Protein AF-A0A938HQU6-F1 (afdb_monomer_lite)

Radius of gyration: 20.55 Å; chains: 1; bounding box: 45×18×56 Å

Secondary structure (DSSP, 8-state):
--HHHHHHHHHHHHHHHHHHHHHHS---PEEPEEETTEEE---EESSSEESSSEE--TTS--

Foldseek 3Di:
DDPVVVVVVVVVVVVVVVVCCVVPNDDDADEFDDDPQATDDDWDDDVATPVPHYDYDPPGHD

Sequence (62 aa):
MDPGEIAVISGGIALIAALAWFFFGPKKAAAALSTGDAQEVRVTVKGGYSPDLIRVRQGVPL

Structure (mmCIF, N/CA/C/O backbone):
data_AF-A0A938HQU6-F1
#
_entry.id   AF-A0A938HQU6-F1
#
loop_
_atom_site.group_PDB
_atom_site.id
_atom_site.type_symbol
_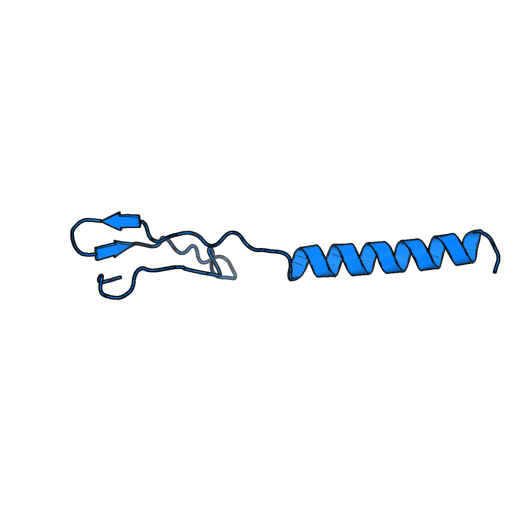atom_site.label_atom_id
_atom_site.label_alt_id
_atom_site.label_comp_id
_atom_site.label_asym_id
_atom_site.label_entity_id
_atom_site.label_seq_id
_at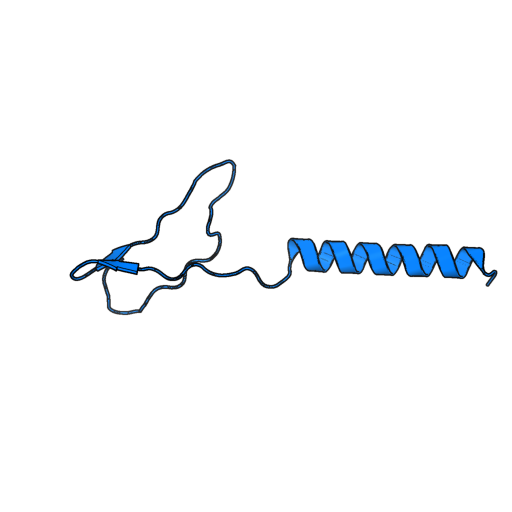om_site.pdbx_PDB_ins_code
_atom_site.Cartn_x
_atom_site.Cartn_y
_atom_site.Cartn_z
_atom_site.occupancy
_atom_site.B_iso_or_equiv
_atom_site.auth_seq_id
_atom_site.auth_comp_id
_atom_site.auth_asym_id
_atom_site.auth_atom_id
_atom_site.pdbx_PDB_model_num
ATOM 1 N N . MET A 1 1 ? 15.658 2.103 -33.086 1.00 68.00 1 MET A N 1
ATOM 2 C CA . MET A 1 1 ? 15.866 1.951 -31.640 1.00 68.00 1 MET A CA 1
ATOM 3 C C . MET A 1 1 ? 17.001 0.986 -31.456 1.00 68.00 1 MET A C 1
ATOM 5 O O . MET A 1 1 ? 16.944 -0.101 -32.028 1.00 68.00 1 MET A O 1
ATOM 9 N N . ASP A 1 2 ? 18.049 1.407 -30.766 1.00 95.12 2 ASP A N 1
ATOM 10 C CA . ASP A 1 2 ? 19.154 0.509 -30.452 1.00 95.12 2 ASP A CA 1
ATOM 11 C C . ASP A 1 2 ? 18.778 -0.437 -29.286 1.00 95.12 2 ASP A C 1
ATOM 13 O O . ASP A 1 2 ? 17.817 -0.180 -28.551 1.00 95.12 2 ASP A O 1
ATOM 17 N N . PRO A 1 3 ? 19.478 -1.573 -29.115 1.00 95.38 3 PRO A N 1
ATOM 18 C CA . PRO A 1 3 ? 19.180 -2.507 -28.028 1.00 95.38 3 PRO A CA 1
ATOM 19 C C . PRO A 1 3 ? 19.289 -1.889 -26.624 1.00 95.38 3 PRO A C 1
ATOM 21 O O . PRO A 1 3 ? 18.603 -2.336 -25.705 1.00 95.38 3 PRO A O 1
ATOM 24 N N . GLY A 1 4 ? 20.130 -0.866 -26.451 1.00 96.44 4 GLY A N 1
ATOM 25 C CA . GLY A 1 4 ? 20.300 -0.145 -25.194 1.00 96.44 4 GLY A CA 1
ATOM 26 C C . GLY A 1 4 ? 19.090 0.726 -24.860 1.00 96.44 4 GLY A C 1
ATOM 27 O O . GLY A 1 4 ? 18.577 0.650 -23.747 1.00 96.44 4 GLY A O 1
ATOM 28 N N . GLU A 1 5 ? 18.572 1.483 -25.825 1.00 96.00 5 GLU A N 1
ATOM 29 C CA . GLU A 1 5 ? 17.345 2.278 -25.697 1.00 96.00 5 GLU A CA 1
ATOM 30 C C . GLU A 1 5 ? 16.162 1.403 -25.275 1.00 96.00 5 GLU A C 1
ATOM 32 O O . GLU A 1 5 ? 15.427 1.741 -24.344 1.00 96.00 5 GLU A O 1
ATOM 37 N N . ILE A 1 6 ? 16.008 0.240 -25.915 1.00 97.19 6 ILE A N 1
ATOM 38 C CA . ILE A 1 6 ? 14.942 -0.716 -25.589 1.00 97.19 6 ILE A CA 1
ATOM 39 C C . ILE A 1 6 ? 15.102 -1.224 -24.148 1.00 97.19 6 ILE A C 1
ATOM 41 O O . ILE A 1 6 ? 14.128 -1.267 -23.388 1.00 97.19 6 ILE A O 1
ATOM 45 N N . ALA A 1 7 ? 16.326 -1.567 -23.740 1.00 97.38 7 ALA A N 1
ATOM 46 C CA . ALA A 1 7 ? 16.609 -2.030 -22.386 1.00 97.38 7 ALA A CA 1
ATOM 47 C C . ALA A 1 7 ? 16.296 -0.954 -21.330 1.00 97.38 7 ALA A C 1
ATOM 49 O O . ALA A 1 7 ? 15.632 -1.247 -20.336 1.00 97.38 7 ALA A O 1
ATOM 50 N N . VAL A 1 8 ? 16.692 0.300 -21.563 1.00 97.88 8 VAL A N 1
ATOM 51 C CA . VAL A 1 8 ? 16.451 1.413 -20.630 1.00 97.88 8 VAL A CA 1
ATOM 52 C C . VAL A 1 8 ? 14.958 1.699 -20.477 1.00 97.88 8 VAL A C 1
ATOM 54 O O . VAL A 1 8 ? 14.461 1.791 -19.353 1.00 97.88 8 VAL A O 1
ATOM 57 N N . ILE A 1 9 ? 14.221 1.790 -21.588 1.00 98.19 9 ILE A N 1
ATOM 58 C CA . ILE A 1 9 ? 12.776 2.057 -21.557 1.00 98.19 9 ILE A CA 1
ATOM 59 C C . ILE A 1 9 ? 12.038 0.922 -20.842 1.00 98.19 9 ILE A C 1
ATOM 61 O O . ILE A 1 9 ? 11.217 1.175 -19.959 1.00 98.19 9 ILE A O 1
ATOM 65 N N . SER A 1 10 ? 12.349 -0.332 -21.184 1.00 98.06 10 SER A N 1
ATOM 66 C CA . SER A 1 10 ? 11.702 -1.491 -20.562 1.00 98.06 10 SER A CA 1
ATOM 67 C C . SER A 1 10 ? 11.987 -1.575 -19.058 1.00 98.06 10 SER A C 1
ATOM 69 O O . SER A 1 10 ? 11.069 -1.822 -18.273 1.00 98.06 10 SER A O 1
ATOM 71 N N . GLY A 1 11 ? 13.220 -1.272 -18.638 1.00 98.56 11 GLY A N 1
ATOM 72 C CA . GLY A 1 11 ? 13.602 -1.201 -17.230 1.00 98.56 11 GLY A CA 1
ATOM 73 C C . GLY A 1 11 ? 12.857 -0.101 -16.474 1.00 98.56 11 GLY A C 1
ATOM 74 O O . GLY A 1 11 ? 12.359 -0.337 -15.373 1.00 98.56 11 GLY A O 1
ATOM 75 N N . GLY A 1 12 ? 12.706 1.077 -17.085 1.00 98.44 12 GLY A N 1
ATOM 76 C CA . GLY A 1 12 ? 11.934 2.180 -16.512 1.00 98.44 12 GLY A CA 1
ATOM 77 C C . GLY A 1 12 ? 10.468 1.809 -16.285 1.00 98.44 12 GLY A C 1
ATOM 78 O O . GLY A 1 12 ? 9.944 1.997 -15.187 1.00 98.44 12 GLY A O 1
ATOM 79 N N . ILE A 1 13 ? 9.820 1.213 -17.289 1.00 98.62 13 ILE A N 1
ATOM 80 C CA . ILE A 1 13 ? 8.426 0.752 -17.189 1.00 98.62 13 ILE A CA 1
ATOM 81 C C . ILE A 1 13 ? 8.280 -0.307 -16.091 1.00 98.62 13 ILE A C 1
ATOM 83 O O . ILE A 1 13 ? 7.357 -0.225 -15.279 1.00 98.62 13 ILE A O 1
ATOM 87 N N . ALA A 1 14 ? 9.202 -1.271 -16.026 1.00 98.38 14 ALA A N 1
ATOM 88 C CA . ALA A 1 14 ? 9.185 -2.310 -15.003 1.00 98.38 14 ALA A CA 1
ATOM 89 C C . ALA A 1 14 ? 9.309 -1.725 -13.586 1.00 98.38 14 ALA A C 1
ATOM 91 O O . ALA A 1 14 ? 8.564 -2.124 -12.690 1.00 98.38 14 ALA A O 1
ATOM 92 N N . LEU A 1 15 ? 10.194 -0.743 -13.385 1.00 98.50 15 LEU A N 1
ATOM 93 C CA . LEU A 1 15 ? 10.375 -0.094 -12.087 1.00 98.50 15 LEU A CA 1
ATOM 94 C C . LEU A 1 15 ? 9.144 0.726 -11.679 1.00 98.50 15 LEU A C 1
ATOM 96 O O . LEU A 1 15 ? 8.716 0.658 -10.528 1.00 98.50 15 LEU A O 1
ATOM 100 N N . ILE A 1 16 ? 8.537 1.454 -12.620 1.00 98.38 16 ILE A N 1
ATOM 101 C CA . ILE A 1 16 ? 7.291 2.195 -12.380 1.00 98.38 16 ILE A CA 1
ATOM 102 C C . ILE A 1 16 ? 6.174 1.233 -11.965 1.00 98.38 16 ILE A C 1
ATOM 104 O O . ILE A 1 16 ? 5.496 1.479 -10.969 1.00 98.38 16 ILE A O 1
ATOM 108 N N . ALA A 1 17 ? 6.007 0.118 -12.680 1.00 97.69 17 ALA A N 1
ATOM 109 C CA . ALA A 1 17 ? 5.009 -0.894 -12.344 1.00 97.69 17 ALA A CA 1
ATOM 110 C C . ALA A 1 17 ? 5.268 -1.518 -10.961 1.00 97.69 17 ALA A C 1
ATOM 112 O O . ALA A 1 17 ? 4.333 -1.687 -10.178 1.00 97.69 17 ALA A O 1
ATOM 113 N N . ALA A 1 18 ? 6.532 -1.801 -10.629 1.00 97.12 18 ALA A N 1
ATOM 114 C CA . ALA A 1 18 ? 6.918 -2.329 -9.324 1.00 97.12 18 ALA A CA 1
ATOM 115 C C . ALA A 1 18 ? 6.599 -1.348 -8.185 1.00 97.12 18 ALA A C 1
ATOM 117 O O . ALA A 1 18 ? 6.043 -1.754 -7.166 1.00 97.12 18 ALA A O 1
ATOM 118 N N . LEU A 1 19 ? 6.889 -0.057 -8.364 1.00 97.12 19 LEU A N 1
ATOM 119 C CA . LEU A 1 19 ? 6.552 0.975 -7.381 1.00 97.12 19 LEU A CA 1
ATOM 120 C C . LEU A 1 19 ? 5.038 1.151 -7.251 1.00 97.12 19 LEU A C 1
ATOM 122 O O . LEU A 1 19 ? 4.522 1.171 -6.135 1.00 97.12 19 LEU A O 1
ATOM 126 N N . ALA A 1 20 ? 4.310 1.213 -8.366 1.00 95.94 20 ALA A N 1
ATOM 127 C CA . ALA A 1 20 ? 2.853 1.295 -8.345 1.00 95.94 20 ALA A CA 1
ATOM 128 C C . ALA A 1 20 ? 2.241 0.109 -7.580 1.00 95.94 20 ALA A C 1
ATOM 130 O O . A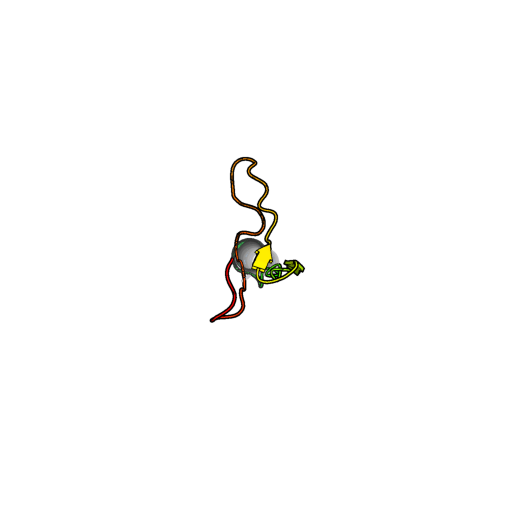LA A 1 20 ? 1.379 0.304 -6.725 1.00 95.94 20 ALA A O 1
ATOM 131 N N . TRP A 1 21 ? 2.738 -1.108 -7.810 1.00 93.88 21 TRP A N 1
ATOM 132 C CA . TRP A 1 21 ? 2.318 -2.289 -7.059 1.00 93.88 21 TRP A CA 1
ATOM 133 C C . TRP A 1 21 ? 2.702 -2.220 -5.577 1.00 93.88 21 TRP A C 1
ATOM 135 O O . TRP A 1 21 ? 1.902 -2.578 -4.719 1.00 93.88 21 TRP A O 1
ATOM 145 N N . PHE A 1 22 ? 3.905 -1.751 -5.245 1.00 88.50 22 PHE A N 1
ATOM 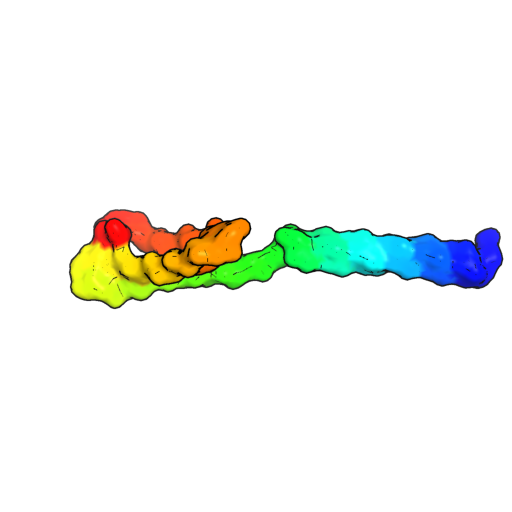146 C CA . PHE A 1 22 ? 4.352 -1.631 -3.856 1.00 88.50 22 PHE A CA 1
ATOM 147 C C . PHE A 1 22 ? 3.473 -0.669 -3.041 1.00 88.50 22 PHE A C 1
ATOM 149 O O . PHE A 1 22 ? 3.123 -0.971 -1.901 1.00 88.50 22 PHE A O 1
ATOM 156 N N . PHE A 1 23 ? 3.081 0.466 -3.625 1.00 87.69 23 PHE A N 1
ATOM 157 C CA . PHE A 1 23 ? 2.270 1.472 -2.933 1.00 87.69 23 PHE A CA 1
ATOM 158 C C . PHE A 1 23 ? 0.766 1.177 -2.962 1.00 87.69 23 PHE A C 1
ATOM 160 O O . PHE A 1 23 ? 0.083 1.386 -1.956 1.00 87.69 23 PHE A O 1
ATOM 167 N N . PHE A 1 24 ? 0.251 0.699 -4.096 1.00 87.25 24 PHE A N 1
ATOM 168 C CA . PHE A 1 24 ? -1.190 0.571 -4.349 1.00 87.25 24 PHE A CA 1
ATOM 169 C C . PHE A 1 24 ? -1.670 -0.877 -4.497 1.00 87.25 24 PHE A C 1
ATOM 171 O O . PHE A 1 24 ? -2.859 -1.112 -4.711 1.00 87.25 24 PHE A O 1
ATOM 178 N N . GLY A 1 25 ? -0.772 -1.855 -4.385 1.00 84.12 25 GLY A N 1
ATOM 179 C CA . GLY A 1 25 ? -1.115 -3.271 -4.398 1.00 84.12 25 GLY A CA 1
ATOM 180 C C . GLY A 1 25 ? -2.032 -3.666 -3.234 1.00 84.12 25 GLY A C 1
ATOM 181 O O . GLY A 1 25 ? -2.177 -2.932 -2.251 1.00 84.12 25 GLY A O 1
ATOM 182 N N . PRO A 1 26 ? -2.679 -4.839 -3.322 1.00 78.06 26 PRO A N 1
ATOM 183 C CA . PRO A 1 26 ? -3.674 -5.272 -2.351 1.00 78.06 26 PRO A CA 1
ATOM 184 C C . PRO A 1 26 ? -3.069 -5.400 -0.949 1.00 78.06 26 PRO A C 1
ATOM 186 O O . PRO A 1 26 ? -2.249 -6.279 -0.675 1.00 78.06 26 PRO A O 1
ATOM 189 N N . LYS A 1 27 ? -3.517 -4.540 -0.033 1.00 70.75 27 LYS A N 1
ATOM 190 C CA . LYS A 1 27 ? -3.152 -4.611 1.383 1.00 70.75 27 LYS A CA 1
ATOM 191 C C . LYS A 1 27 ? -4.051 -5.612 2.100 1.00 70.75 27 LYS A C 1
ATOM 193 O O . LYS A 1 27 ? -5.271 -5.623 1.923 1.00 70.75 27 LYS A O 1
ATOM 198 N N . LYS A 1 28 ? -3.452 -6.481 2.917 1.00 66.94 28 LYS A N 1
ATOM 199 C CA . LYS A 1 28 ? -4.204 -7.427 3.750 1.00 66.94 28 LYS A CA 1
ATOM 200 C C . LYS A 1 28 ? -4.908 -6.642 4.860 1.00 66.94 28 LYS A C 1
ATOM 202 O O . LYS A 1 28 ? -4.251 -6.164 5.777 1.00 66.94 28 LYS A O 1
ATOM 207 N N . ALA A 1 29 ? -6.230 -6.514 4.773 1.00 62.91 29 ALA A N 1
ATOM 208 C CA . ALA A 1 29 ? -7.035 -5.966 5.863 1.00 62.91 29 ALA A CA 1
ATOM 209 C C . ALA A 1 29 ? -6.990 -6.923 7.062 1.00 62.91 29 ALA A C 1
ATOM 211 O O . ALA A 1 29 ? -7.214 -8.125 6.887 1.00 62.91 29 ALA A O 1
ATOM 212 N N . ALA A 1 30 ? -6.735 -6.408 8.266 1.00 66.62 30 ALA A N 1
ATOM 213 C CA . ALA A 1 30 ? -6.923 -7.206 9.473 1.00 66.62 30 ALA A CA 1
ATOM 214 C C . ALA A 1 30 ? -8.415 -7.202 9.839 1.00 66.62 30 ALA A C 1
ATOM 216 O O . ALA A 1 30 ? -9.063 -6.151 9.845 1.00 66.62 30 ALA A O 1
ATOM 217 N N . ALA A 1 31 ? -8.965 -8.385 10.102 1.00 63.62 31 ALA A N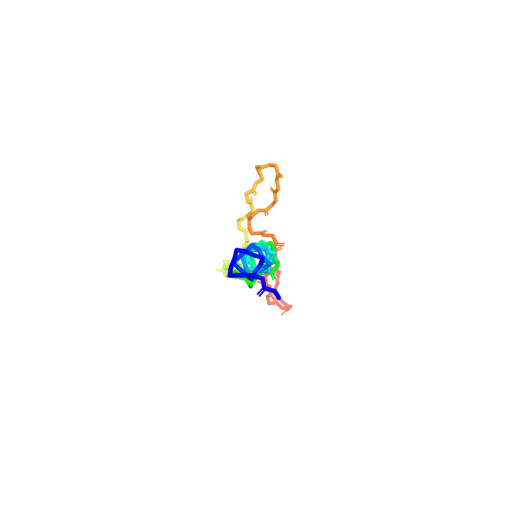 1
ATOM 218 C CA . ALA A 1 31 ? -10.330 -8.526 10.588 1.00 63.62 31 ALA A CA 1
ATOM 219 C C . ALA A 1 31 ? -10.370 -8.268 12.098 1.00 63.62 31 ALA A C 1
ATOM 221 O O . ALA A 1 31 ? -9.481 -8.726 12.820 1.00 63.62 31 ALA A O 1
ATOM 222 N N . ALA A 1 32 ? -11.401 -7.561 12.561 1.00 66.00 32 ALA A N 1
ATOM 223 C CA . ALA A 1 32 ? -11.671 -7.438 13.987 1.00 66.00 32 ALA A CA 1
ATOM 224 C C . ALA A 1 32 ? -11.944 -8.819 14.598 1.00 66.00 32 ALA A C 1
ATOM 226 O O . ALA A 1 32 ? -12.681 -9.629 14.026 1.00 66.00 32 ALA A O 1
ATOM 227 N N . LEU A 1 33 ? -11.318 -9.101 15.739 1.00 72.62 33 LEU A N 1
ATOM 228 C CA . LEU A 1 33 ? -11.553 -10.327 16.495 1.00 72.62 33 LEU A CA 1
ATOM 229 C C . LEU A 1 33 ? -12.787 -10.114 17.375 1.00 72.62 33 LEU A C 1
ATOM 231 O O . LEU A 1 33 ? -12.934 -9.056 17.977 1.00 72.62 33 LEU A O 1
ATOM 235 N N . SER A 1 34 ? -13.677 -11.103 17.454 1.00 67.69 34 SER A N 1
ATOM 236 C CA . SER A 1 34 ? -14.828 -11.035 18.362 1.00 67.69 34 SER A CA 1
ATOM 237 C C . SER A 1 34 ? -14.359 -11.300 19.793 1.00 67.69 34 SER A C 1
ATOM 239 O O . SER A 1 34 ? -13.704 -12.313 20.038 1.00 67.69 34 SER A O 1
ATOM 241 N N . THR A 1 35 ? -14.704 -10.419 20.726 1.00 70.88 35 THR A N 1
ATOM 242 C CA . THR A 1 35 ? -14.415 -10.543 22.158 1.00 70.88 35 THR A CA 1
ATOM 243 C C . THR A 1 35 ? -15.684 -10.241 22.958 1.00 70.88 35 THR A C 1
ATOM 245 O O . THR A 1 35 ? -16.172 -9.114 23.003 1.00 70.88 35 THR A O 1
ATOM 248 N N . GLY A 1 36 ? -16.288 -11.284 23.536 1.00 76.38 36 GLY A N 1
ATOM 249 C CA . GLY A 1 36 ? -17.603 -11.173 24.180 1.00 76.38 36 GLY A CA 1
ATOM 250 C C . GLY A 1 36 ? -18.674 -10.641 23.218 1.00 76.38 36 GLY A C 1
ATOM 251 O O . GLY A 1 36 ? -18.833 -11.177 22.120 1.00 76.38 36 GLY A O 1
ATOM 252 N N . ASP A 1 37 ? -19.360 -9.570 23.624 1.00 79.38 37 ASP A N 1
ATOM 253 C CA . ASP A 1 37 ? -20.413 -8.898 22.845 1.00 79.38 37 ASP A CA 1
ATOM 254 C C . ASP A 1 37 ? -19.879 -7.809 21.893 1.00 79.38 37 ASP A C 1
ATOM 256 O O . ASP A 1 37 ? -20.660 -7.136 21.221 1.00 79.38 37 ASP A O 1
ATOM 260 N N . ALA A 1 38 ? -18.558 -7.618 21.830 1.00 80.25 38 ALA A N 1
ATOM 261 C CA . ALA A 1 38 ? -17.904 -6.577 21.044 1.00 80.25 38 ALA A CA 1
ATOM 262 C C . ALA A 1 38 ? -16.825 -7.147 20.108 1.00 80.25 38 ALA A C 1
ATOM 264 O O . ALA A 1 38 ? -16.488 -8.334 20.118 1.00 80.25 38 ALA A O 1
ATOM 265 N N . GLN A 1 39 ? -16.295 -6.290 19.248 1.00 88.88 39 GLN A N 1
ATOM 266 C CA . GLN A 1 39 ? -15.208 -6.572 18.324 1.00 88.88 39 GLN A CA 1
ATOM 267 C C . GLN A 1 39 ? -13.998 -5.750 18.747 1.00 88.88 39 GLN A C 1
ATOM 269 O O . GLN A 1 39 ? -14.149 -4.584 19.0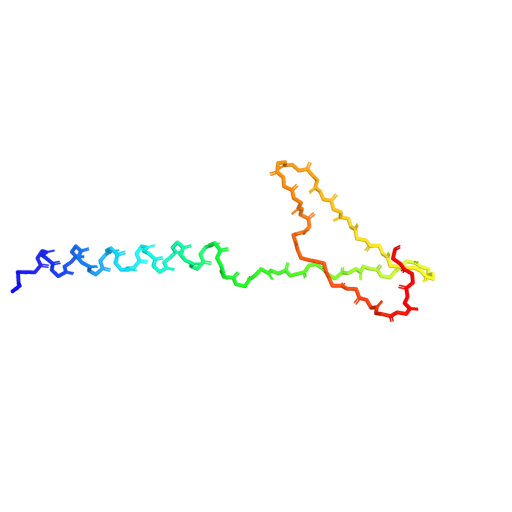57 1.00 88.88 39 GLN A O 1
ATOM 274 N N . GLU A 1 40 ? -12.794 -6.306 18.699 1.00 87.12 40 GLU A N 1
ATOM 275 C CA . GLU A 1 40 ? -11.574 -5.553 18.995 1.00 87.12 40 GLU A CA 1
ATOM 276 C C . GLU A 1 40 ? -10.600 -5.582 17.816 1.00 87.12 40 GLU A C 1
ATOM 278 O O . GLU A 1 40 ? -10.433 -6.592 17.119 1.00 87.12 40 GLU A O 1
ATOM 283 N N . VAL A 1 41 ? -9.909 -4.456 17.616 1.00 86.88 41 VAL A N 1
ATOM 284 C CA . VAL A 1 41 ? -8.833 -4.306 16.631 1.00 86.88 41 VAL A CA 1
ATOM 285 C C . VAL A 1 41 ? -7.638 -3.646 17.294 1.00 86.88 41 VAL A C 1
ATOM 287 O O . VAL A 1 41 ? -7.706 -2.515 17.772 1.00 86.88 41 VAL A O 1
ATOM 290 N N . ARG A 1 42 ? -6.496 -4.332 17.270 1.00 88.06 42 ARG A N 1
ATOM 291 C CA . ARG A 1 42 ? -5.235 -3.750 17.724 1.00 88.06 42 ARG A CA 1
ATOM 292 C C . ARG A 1 42 ? -4.649 -2.869 16.627 1.00 88.06 42 ARG A C 1
ATOM 294 O O . ARG A 1 42 ? -4.186 -3.387 15.613 1.00 88.06 42 ARG A O 1
ATOM 301 N N . VAL A 1 43 ? -4.607 -1.562 16.868 1.00 90.00 43 VAL A N 1
ATOM 302 C CA . VAL A 1 43 ? -3.951 -0.593 15.981 1.00 90.00 43 VAL A CA 1
ATOM 303 C C . VAL A 1 43 ? -2.610 -0.174 16.574 1.00 90.00 43 VAL A C 1
ATOM 305 O O . VAL A 1 43 ? -2.529 0.302 17.702 1.00 90.00 43 VAL A O 1
ATOM 308 N N . THR A 1 44 ? -1.537 -0.355 15.812 1.00 90.69 44 THR A N 1
ATOM 309 C CA . THR A 1 44 ? -0.191 0.101 16.175 1.00 90.69 44 THR A CA 1
ATOM 310 C C . THR A 1 44 ? 0.080 1.466 15.555 1.00 90.69 44 THR A C 1
ATOM 312 O O . THR A 1 44 ? -0.060 1.619 14.341 1.00 90.69 44 THR A O 1
ATOM 315 N N . VAL A 1 45 ? 0.521 2.431 16.371 1.00 93.00 45 VAL A N 1
ATOM 316 C CA . VAL A 1 45 ? 0.881 3.785 15.922 1.00 93.00 45 VAL A CA 1
ATOM 317 C C . VAL A 1 45 ? 2.396 3.953 15.918 1.00 93.00 45 VAL A C 1
ATOM 319 O O . VAL A 1 45 ? 3.026 3.991 16.974 1.00 93.00 45 VAL A O 1
ATOM 322 N N . LYS A 1 46 ? 2.992 4.037 14.726 1.00 87.38 46 LYS A N 1
ATOM 323 C CA . LYS A 1 46 ? 4.442 4.235 14.530 1.00 87.38 46 LYS A CA 1
ATOM 324 C C . LYS A 1 46 ? 4.709 5.046 13.259 1.00 87.38 46 LYS A C 1
ATOM 326 O O . LYS A 1 46 ? 5.144 4.496 12.255 1.00 87.38 46 LYS A O 1
ATOM 331 N N . GLY A 1 47 ? 4.377 6.339 13.275 1.00 85.44 47 GLY A N 1
ATOM 332 C CA . GLY A 1 47 ? 4.461 7.193 12.075 1.00 85.44 47 GLY A CA 1
ATOM 333 C C . GLY A 1 47 ? 3.385 6.894 11.017 1.00 85.44 47 GLY A C 1
ATOM 334 O O . GLY A 1 47 ? 3.487 7.342 9.882 1.00 85.44 47 GLY A O 1
ATOM 335 N N . GLY A 1 48 ? 2.362 6.133 11.403 1.00 84.50 48 GLY A N 1
ATOM 336 C CA . GLY A 1 48 ? 1.218 5.683 10.612 1.00 84.50 48 GLY A CA 1
ATOM 337 C C . GLY A 1 48 ? 0.355 4.743 11.462 1.00 84.50 48 GLY A C 1
ATOM 338 O O . GLY A 1 48 ? 0.707 4.472 12.615 1.00 84.50 48 GLY A O 1
ATOM 339 N N . TYR A 1 49 ? -0.745 4.239 10.901 1.00 88.94 49 TYR A N 1
ATOM 340 C CA . TYR A 1 49 ? -1.649 3.287 11.556 1.00 88.94 49 TYR A CA 1
ATOM 341 C C . TYR A 1 49 ? -1.512 1.912 10.905 1.00 88.94 49 TYR A C 1
ATOM 343 O O . TYR A 1 49 ? -1.548 1.802 9.682 1.00 88.94 49 TYR A O 1
ATOM 351 N N . SER A 1 50 ? -1.333 0.869 11.714 1.00 84.50 50 SER A N 1
ATOM 352 C CA . SER A 1 50 ? -1.299 -0.517 11.241 1.00 84.50 50 SER A CA 1
ATOM 353 C C . SER A 1 50 ? -2.261 -1.380 12.064 1.00 84.50 50 SER A C 1
ATOM 355 O O . SER A 1 50 ? -2.089 -1.436 13.285 1.00 84.50 50 SER A O 1
ATOM 357 N N . PRO A 1 51 ? -3.250 -2.052 11.447 1.00 85.56 51 PRO A N 1
ATOM 358 C CA . PRO A 1 51 ? -3.572 -2.014 10.015 1.00 85.56 51 PRO A CA 1
ATOM 359 C C . PRO A 1 51 ? -4.083 -0.630 9.580 1.00 85.56 51 PRO A C 1
ATOM 361 O O . PRO A 1 51 ? -4.706 0.087 10.359 1.00 85.56 51 PRO A O 1
ATOM 364 N N . ASP A 1 52 ? -3.835 -0.267 8.325 1.00 81.94 52 ASP A N 1
ATOM 365 C CA . ASP A 1 52 ? -4.355 0.957 7.704 1.00 81.94 52 ASP A CA 1
ATOM 366 C C . ASP A 1 52 ? -5.774 0.777 7.138 1.00 81.94 52 ASP A C 1
ATOM 368 O O . ASP A 1 52 ? -6.475 1.754 6.884 1.00 81.94 52 ASP A O 1
ATOM 372 N N . LEU A 1 53 ? -6.216 -0.476 6.983 1.00 83.19 53 LEU A N 1
ATOM 373 C CA . LEU A 1 53 ? -7.572 -0.847 6.594 1.00 83.19 53 LEU A CA 1
ATOM 374 C C . LEU A 1 53 ? -8.155 -1.872 7.575 1.00 83.19 53 LEU A C 1
ATOM 376 O O . LEU A 1 53 ? -7.640 -2.985 7.717 1.00 83.19 53 LEU A O 1
ATOM 380 N N . ILE A 1 54 ? -9.267 -1.507 8.210 1.00 87.12 54 ILE A N 1
ATOM 381 C CA . ILE A 1 54 ? -9.975 -2.327 9.198 1.00 87.12 54 ILE A CA 1
ATOM 382 C C . ILE A 1 54 ? -11.313 -2.779 8.606 1.00 87.12 54 ILE A C 1
ATOM 384 O O . ILE A 1 54 ? -12.055 -1.967 8.056 1.00 87.12 54 ILE A O 1
ATOM 388 N N . ARG A 1 55 ? -11.641 -4.072 8.727 1.00 86.75 55 ARG A N 1
ATOM 389 C CA . ARG A 1 55 ? -12.969 -4.609 8.382 1.00 86.75 55 ARG A CA 1
ATOM 390 C C . ARG A 1 55 ? -13.686 -5.082 9.639 1.00 86.75 55 ARG A C 1
ATOM 392 O O . ARG A 1 55 ? -13.157 -5.916 10.373 1.00 86.75 55 ARG A O 1
ATOM 399 N N . VAL A 1 56 ? -14.899 -4.575 9.835 1.00 86.44 56 VAL A N 1
ATOM 400 C CA . VAL A 1 56 ? -15.751 -4.851 10.999 1.00 86.44 56 VAL A CA 1
ATOM 401 C C . VAL A 1 56 ? -17.100 -5.401 10.552 1.00 86.44 56 VAL A C 1
ATOM 403 O O . VAL A 1 56 ? -17.534 -5.162 9.422 1.00 86.44 56 VAL A O 1
ATOM 406 N N . ARG A 1 57 ? -17.770 -6.147 11.429 1.00 86.06 57 ARG A N 1
ATOM 407 C CA . ARG A 1 57 ? -19.149 -6.593 11.223 1.00 86.06 57 ARG A CA 1
ATOM 408 C C . ARG A 1 57 ? -20.109 -5.501 11.670 1.00 86.06 57 ARG A C 1
ATOM 410 O O . ARG A 1 57 ? -20.018 -5.009 12.791 1.00 86.06 57 ARG A O 1
ATOM 417 N N . GLN A 1 58 ? -21.036 -5.133 10.795 1.00 86.19 58 GLN A N 1
ATOM 418 C CA . GLN A 1 58 ? -22.093 -4.186 11.131 1.00 86.19 58 GLN A CA 1
ATOM 419 C C . GLN A 1 58 ? -23.042 -4.794 12.175 1.00 86.19 58 GLN A C 1
ATOM 421 O O . GLN A 1 58 ? -23.350 -5.982 12.115 1.00 86.19 58 GLN A O 1
ATOM 426 N N . GLY A 1 59 ? -23.511 -3.974 13.119 1.00 88.62 59 GLY A N 1
ATOM 427 C CA . GLY A 1 59 ? -24.453 -4.394 14.164 1.00 88.62 59 GLY A CA 1
ATOM 428 C C . GLY A 1 59 ? -23.810 -5.048 15.391 1.00 88.62 59 GLY A C 1
ATOM 429 O O . GLY A 1 59 ? -24.526 -5.344 16.340 1.00 88.62 59 GLY A O 1
ATOM 430 N N . VAL A 1 60 ? -22.486 -5.227 15.402 1.00 86.25 60 VAL A N 1
ATOM 431 C CA . VAL A 1 60 ? -21.732 -5.641 16.593 1.00 86.25 60 VAL A CA 1
ATOM 432 C C . VAL A 1 60 ? -20.900 -4.444 17.076 1.00 86.25 60 VAL A C 1
ATOM 434 O O . VAL A 1 60 ? -20.217 -3.837 16.245 1.00 86.25 60 VAL A O 1
ATOM 437 N N . PRO A 1 61 ? -20.948 -4.077 18.369 1.00 87.06 61 PRO A N 1
ATOM 438 C CA . PRO A 1 61 ? -20.074 -3.057 18.952 1.00 87.06 61 PRO A CA 1
ATOM 439 C C . PRO A 1 61 ? -18.597 -3.275 18.591 1.00 87.06 61 PRO A C 1
ATOM 441 O O . PRO A 1 61 ? -18.164 -4.419 18.469 1.00 87.06 61 PRO A O 1
ATOM 444 N N . LEU A 1 62 ? -17.845 -2.191 18.387 1.00 84.31 62 LEU A N 1
ATOM 445 C CA . LEU A 1 62 ? -16.406 -2.173 18.078 1.00 84.31 62 LEU A CA 1
ATOM 446 C C . LEU A 1 62 ? -15.652 -1.420 19.176 1.00 84.31 62 LEU A C 1
ATOM 448 O O . LEU A 1 62 ? -16.236 -0.429 19.669 1.00 84.31 62 LEU A O 1
#

pLDDT: mean 86.56, std 10.16, range [62.91, 98.62]